Protein AF-A0A612HC17-F1 (afdb_monomer)

Structure (mmCIF, N/CA/C/O backbone):
data_AF-A0A612HC17-F1
#
_entry.id   AF-A0A612HC17-F1
#
loop_
_atom_site.group_PDB
_atom_site.id
_atom_site.type_symbol
_atom_site.label_atom_id
_atom_site.label_alt_id
_atom_site.label_comp_id
_atom_site.label_asym_id
_atom_site.label_entity_id
_atom_site.label_seq_id
_atom_site.pdbx_PDB_ins_code
_atom_site.Cartn_x
_atom_site.Cartn_y
_atom_site.Cartn_z
_atom_site.occupancy
_atom_site.B_iso_or_equiv
_atom_site.auth_seq_id
_atom_site.auth_comp_id
_atom_site.auth_asym_id
_atom_site.auth_atom_id
_atom_site.pdbx_PDB_model_num
ATOM 1 N N . MET A 1 1 ? 20.411 14.617 -37.395 1.00 44.09 1 MET A N 1
ATOM 2 C CA . MET A 1 1 ? 19.979 13.335 -36.798 1.00 44.09 1 MET A CA 1
ATOM 3 C C . MET A 1 1 ? 18.509 13.498 -36.455 1.00 44.09 1 MET A C 1
ATOM 5 O O . MET A 1 1 ? 18.223 14.419 -35.700 1.00 44.09 1 MET A O 1
ATOM 9 N N . PRO A 1 2 ? 17.577 12.758 -37.079 1.00 49.22 2 PRO A N 1
ATOM 10 C CA . PRO A 1 2 ? 16.164 12.936 -36.782 1.00 49.22 2 PRO A CA 1
ATOM 11 C C . PRO A 1 2 ? 15.910 12.457 -35.352 1.00 49.22 2 PRO A C 1
ATOM 13 O O . PRO A 1 2 ? 16.307 11.353 -34.988 1.00 49.22 2 PRO A O 1
ATOM 16 N N . GLU A 1 3 ? 15.297 13.310 -34.535 1.00 48.91 3 GLU A N 1
ATOM 17 C CA . GLU A 1 3 ? 14.850 12.956 -33.193 1.00 48.91 3 GLU A CA 1
ATOM 18 C C . GLU A 1 3 ? 13.749 11.899 -33.317 1.00 48.91 3 GLU A C 1
ATOM 20 O O . GLU A 1 3 ? 12.580 12.207 -33.566 1.00 48.91 3 GLU A O 1
ATOM 25 N N . GLU A 1 4 ? 14.122 10.626 -33.185 1.00 52.91 4 GLU A N 1
ATOM 26 C CA . GLU A 1 4 ? 13.161 9.563 -32.927 1.00 52.91 4 GLU A CA 1
ATOM 27 C C . GLU A 1 4 ? 12.341 9.977 -31.706 1.00 52.91 4 GLU A C 1
ATOM 29 O O . GLU A 1 4 ? 12.854 10.061 -30.588 1.00 52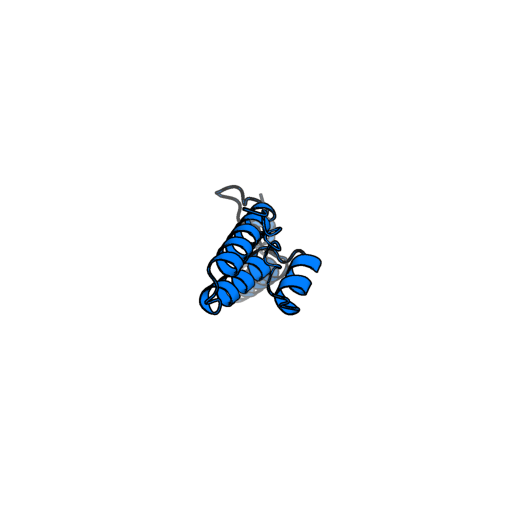.91 4 GLU A O 1
ATOM 34 N N . LYS A 1 5 ? 11.058 10.279 -31.932 1.00 52.81 5 LYS A N 1
ATOM 35 C CA . LYS A 1 5 ? 10.065 10.516 -30.885 1.00 52.81 5 LYS A CA 1
ATOM 36 C C . LYS A 1 5 ? 10.097 9.317 -29.941 1.00 52.81 5 LYS A C 1
ATOM 38 O O . LYS A 1 5 ? 9.451 8.305 -30.215 1.00 52.81 5 LYS A O 1
ATOM 43 N N . ARG A 1 6 ? 10.866 9.420 -28.852 1.00 55.34 6 ARG A N 1
ATOM 44 C CA . ARG A 1 6 ? 10.966 8.398 -27.808 1.00 55.34 6 ARG A CA 1
ATOM 45 C C . ARG A 1 6 ? 9.549 8.117 -27.329 1.00 55.34 6 ARG A C 1
ATOM 47 O O . ARG A 1 6 ? 8.946 8.945 -26.647 1.00 55.34 6 ARG A O 1
ATOM 54 N N . LYS A 1 7 ? 8.983 6.981 -27.747 1.00 60.41 7 LYS A N 1
ATOM 55 C CA . LYS A 1 7 ? 7.682 6.526 -27.258 1.00 60.41 7 LYS A CA 1
ATOM 56 C C . LYS A 1 7 ? 7.836 6.395 -25.753 1.00 60.41 7 LYS A C 1
ATOM 58 O O . LYS A 1 7 ? 8.663 5.616 -25.291 1.00 60.41 7 LYS A O 1
ATOM 63 N N . THR A 1 8 ? 7.093 7.190 -24.992 1.00 60.59 8 THR A N 1
ATOM 64 C CA . THR A 1 8 ? 7.100 7.076 -23.540 1.00 60.59 8 THR A CA 1
ATOM 65 C C . THR A 1 8 ? 6.650 5.659 -23.184 1.00 60.59 8 THR A C 1
ATOM 67 O O . THR A 1 8 ? 5.541 5.271 -23.568 1.00 60.59 8 THR A O 1
ATOM 70 N N . PRO A 1 9 ? 7.490 4.871 -22.490 1.00 68.81 9 PRO A N 1
ATOM 71 C CA . PRO A 1 9 ? 7.119 3.521 -22.110 1.00 68.81 9 PRO A CA 1
ATOM 72 C C . PRO A 1 9 ? 5.860 3.598 -21.256 1.00 68.81 9 PRO A C 1
ATOM 74 O O . PRO A 1 9 ? 5.760 4.413 -20.329 1.00 68.81 9 PRO A O 1
ATOM 77 N N . LYS A 1 10 ? 4.858 2.807 -21.638 1.00 75.75 10 LYS A N 1
ATOM 78 C CA . LYS 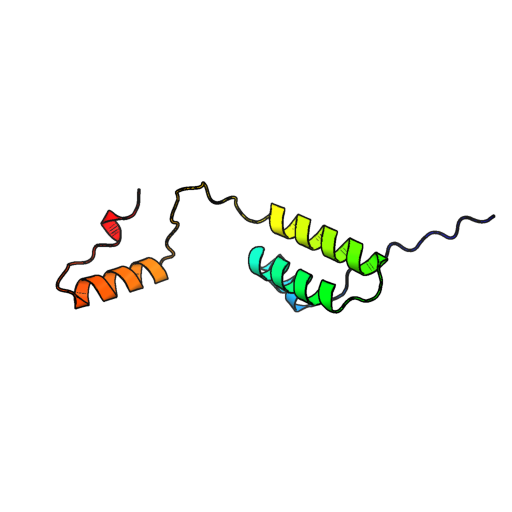A 1 10 ? 3.598 2.714 -20.906 1.00 75.75 10 LYS A CA 1
ATOM 79 C C . LYS A 1 10 ? 3.815 1.856 -19.663 1.00 75.75 10 LYS A C 1
ATOM 81 O O . LYS A 1 10 ? 4.654 0.961 -19.655 1.00 75.75 10 LYS A O 1
ATOM 86 N N . LEU A 1 11 ? 3.043 2.142 -18.617 1.00 77.88 11 LEU A N 1
ATOM 87 C CA . LEU A 1 11 ? 2.990 1.275 -17.444 1.00 77.88 11 LEU A CA 1
ATOM 88 C C . LEU A 1 11 ? 2.543 -0.138 -17.851 1.00 77.88 11 LEU A C 1
ATOM 90 O O . LEU A 1 11 ? 1.686 -0.247 -18.734 1.00 77.88 11 LEU A O 1
ATOM 94 N N . PRO A 1 12 ? 3.056 -1.183 -17.179 1.00 80.00 12 PRO A N 1
ATOM 95 C CA . PRO A 1 12 ? 2.540 -2.536 -17.328 1.00 80.00 12 PRO A CA 1
ATOM 96 C C . PRO A 1 12 ? 1.030 -2.563 -17.091 1.00 80.00 12 PRO A C 1
ATOM 98 O O . PRO A 1 12 ? 0.529 -1.915 -16.164 1.00 80.00 12 PRO A O 1
ATOM 101 N N . ASP A 1 13 ? 0.306 -3.303 -17.926 1.00 79.06 13 ASP A N 1
ATOM 102 C CA . ASP A 1 13 ? -1.139 -3.454 -17.782 1.00 79.06 13 ASP A CA 1
ATOM 103 C C . ASP A 1 13 ? -1.454 -4.569 -16.775 1.00 79.06 13 ASP A C 1
ATOM 105 O O . ASP A 1 13 ? -1.722 -5.713 -17.133 1.00 79.06 13 ASP A O 1
ATOM 109 N N . ASP A 1 14 ? -1.339 -4.251 -15.483 1.00 88.94 14 ASP A N 1
ATOM 110 C CA . ASP A 1 14 ? -1.715 -5.161 -14.398 1.00 88.94 14 ASP A CA 1
ATOM 111 C C . ASP A 1 14 ? -3.118 -4.818 -13.888 1.00 88.94 14 ASP A C 1
ATOM 113 O O . ASP A 1 14 ? -3.324 -3.847 -13.149 1.00 88.94 14 ASP A O 1
ATOM 117 N N . ALA A 1 15 ? -4.093 -5.639 -14.283 1.00 88.44 15 ALA A N 1
ATOM 118 C CA . ALA A 1 15 ? -5.502 -5.445 -13.945 1.00 88.44 15 ALA A CA 1
ATOM 119 C C . ALA A 1 15 ? -5.736 -5.357 -12.428 1.00 88.44 15 ALA A C 1
ATOM 121 O O . ALA A 1 15 ? -6.530 -4.535 -11.969 1.00 88.44 15 ALA A O 1
ATOM 122 N N . MET A 1 16 ? -4.999 -6.140 -11.631 1.00 89.31 16 MET A N 1
ATOM 123 C CA . MET A 1 16 ? -5.134 -6.125 -10.175 1.00 89.31 16 MET A CA 1
ATOM 124 C C . MET A 1 16 ? -4.591 -4.825 -9.570 1.00 89.31 16 MET A C 1
ATOM 126 O O . MET A 1 16 ? -5.225 -4.247 -8.688 1.00 89.31 16 MET A O 1
ATOM 130 N N . ALA A 1 17 ? -3.447 -4.324 -10.039 1.00 88.56 17 ALA A N 1
ATOM 131 C CA . ALA A 1 17 ? -2.903 -3.043 -9.601 1.00 88.56 17 ALA A CA 1
ATOM 132 C C . ALA A 1 17 ? -3.8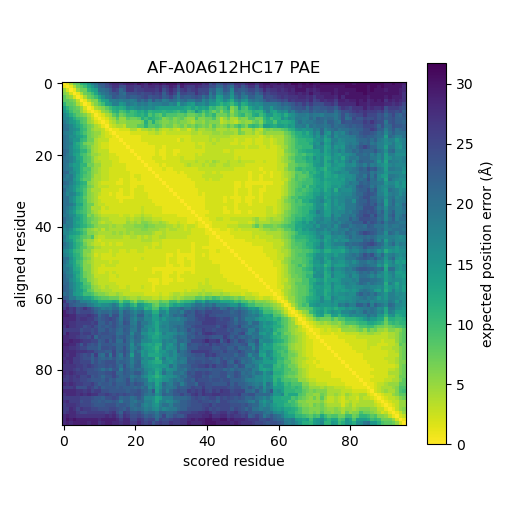82 -1.901 -9.903 1.00 88.56 17 ALA A C 1
ATOM 134 O O . ALA A 1 17 ? -4.161 -1.078 -9.028 1.00 88.56 17 ALA A O 1
ATOM 135 N N . ARG A 1 18 ? -4.470 -1.897 -11.106 1.00 90.50 18 ARG A N 1
ATOM 136 C CA . ARG A 1 18 ? -5.481 -0.913 -11.520 1.00 90.50 18 ARG A CA 1
ATOM 137 C C . ARG A 1 18 ? -6.756 -0.999 -10.693 1.00 90.50 18 ARG A C 1
ATOM 139 O O . ARG A 1 18 ? -7.274 0.030 -10.262 1.00 90.50 18 ARG A O 1
ATOM 146 N N . GLU A 1 19 ? -7.241 -2.203 -10.416 1.00 93.88 19 GLU A N 1
ATOM 147 C CA . GLU A 1 19 ? -8.426 -2.402 -9.585 1.00 93.88 19 GLU A CA 1
ATOM 148 C C . GLU A 1 19 ? -8.193 -1.927 -8.141 1.00 93.88 19 GLU A C 1
ATOM 150 O O . GLU A 1 19 ? -9.053 -1.270 -7.548 1.00 93.88 19 GLU A O 1
ATOM 155 N N . LEU A 1 20 ? -7.015 -2.204 -7.572 1.00 92.94 20 LEU A N 1
ATOM 156 C CA . LEU A 1 20 ? -6.639 -1.734 -6.236 1.00 92.94 20 LEU A CA 1
ATOM 157 C C . LEU A 1 20 ? -6.547 -0.203 -6.174 1.00 92.94 20 LEU A C 1
ATOM 159 O O . LEU A 1 20 ? -6.992 0.387 -5.187 1.00 92.94 20 LEU A O 1
ATOM 163 N N . GLU A 1 21 ? -6.008 0.441 -7.213 1.00 93.00 21 GLU A N 1
ATOM 164 C CA . GLU A 1 21 ? -6.009 1.903 -7.346 1.00 93.00 21 GLU A CA 1
ATOM 165 C C . GLU A 1 21 ? -7.432 2.461 -7.439 1.00 93.00 21 GLU A C 1
ATOM 167 O O . GLU A 1 21 ? -7.773 3.397 -6.719 1.00 93.00 21 GLU A O 1
ATOM 172 N N . HIS A 1 22 ? -8.288 1.861 -8.269 1.00 92.56 22 HIS A N 1
ATOM 173 C CA . HIS A 1 22 ? -9.681 2.276 -8.427 1.00 92.56 22 HIS A CA 1
ATOM 174 C C . HIS A 1 22 ? -10.461 2.177 -7.105 1.00 92.56 22 HIS A C 1
ATOM 176 O O . HIS A 1 22 ? -11.196 3.091 -6.732 1.00 92.56 22 HIS A O 1
ATOM 182 N N . LYS A 1 23 ? -10.235 1.105 -6.336 1.00 92.38 23 LYS A N 1
ATOM 183 C CA . LYS A 1 23 ? -10.811 0.910 -4.994 1.00 92.38 23 LYS A CA 1
ATOM 184 C C . LYS A 1 23 ? -10.136 1.756 -3.904 1.00 92.38 23 LYS A C 1
ATOM 186 O O . LYS A 1 23 ? -10.477 1.605 -2.733 1.00 92.38 23 LYS A O 1
ATOM 191 N N . LYS A 1 24 ? -9.178 2.626 -4.254 1.00 92.12 24 LYS A N 1
ATOM 192 C CA . LYS A 1 24 ? -8.409 3.474 -3.324 1.00 92.12 24 LYS A CA 1
ATOM 193 C C . LYS A 1 24 ? -7.663 2.681 -2.241 1.00 92.12 24 LYS A C 1
ATOM 195 O O . LYS A 1 24 ? -7.362 3.188 -1.161 1.00 92.12 24 LYS A O 1
ATOM 200 N N . LEU A 1 25 ? -7.325 1.421 -2.518 1.00 91.25 25 LEU A N 1
ATOM 201 C CA . LEU A 1 25 ? -6.565 0.547 -1.622 1.00 91.25 25 LEU A CA 1
ATOM 202 C C . LEU A 1 25 ? -5.061 0.800 -1.792 1.00 91.25 25 LEU A C 1
ATOM 204 O O . LEU A 1 25 ? -4.287 -0.101 -2.114 1.00 91.25 25 LEU A O 1
ATOM 208 N N . TRP A 1 26 ? -4.639 2.044 -1.557 1.00 93.38 26 TRP A N 1
ATOM 209 C CA . TRP A 1 26 ? -3.335 2.582 -1.960 1.00 93.38 26 TRP A CA 1
ATOM 210 C C . TRP A 1 26 ? -2.126 1.795 -1.447 1.00 93.38 26 TRP A C 1
ATOM 212 O O . TRP A 1 26 ? -1.190 1.542 -2.201 1.00 93.38 26 TRP A O 1
ATOM 222 N N . ARG A 1 27 ? -2.162 1.331 -0.188 1.00 90.88 27 ARG A N 1
ATOM 223 C CA . ARG A 1 27 ? -1.106 0.470 0.384 1.00 90.88 27 ARG A CA 1
ATOM 224 C C . ARG A 1 27 ? -0.965 -0.843 -0.384 1.00 90.88 27 ARG A C 1
ATOM 226 O O . ARG A 1 27 ? 0.146 -1.262 -0.689 1.00 90.88 27 ARG A O 1
ATOM 233 N N . ARG A 1 28 ? -2.092 -1.481 -0.711 1.00 92.69 28 ARG A N 1
ATOM 234 C CA . ARG A 1 28 ? -2.113 -2.752 -1.447 1.00 92.69 28 ARG A CA 1
ATOM 235 C C . ARG A 1 28 ? -1.698 -2.546 -2.902 1.00 92.69 28 ARG A C 1
ATOM 237 O O . ARG A 1 28 ? -0.920 -3.345 -3.409 1.00 92.69 28 ARG A O 1
ATOM 244 N N . ALA A 1 29 ? -2.149 -1.459 -3.531 1.00 94.12 29 ALA A N 1
ATOM 245 C CA . ALA A 1 29 ? -1.725 -1.072 -4.874 1.00 94.12 29 ALA A CA 1
ATOM 246 C C . ALA A 1 29 ? -0.203 -0.860 -4.946 1.00 94.12 29 ALA A C 1
ATOM 248 O O . ALA A 1 29 ? 0.455 -1.451 -5.795 1.00 94.12 29 ALA A O 1
ATOM 249 N N . ALA A 1 30 ? 0.381 -0.111 -4.002 1.00 93.94 30 ALA A N 1
ATOM 250 C CA . ALA A 1 30 ? 1.829 0.098 -3.935 1.00 93.94 30 ALA A CA 1
ATOM 251 C C . ALA A 1 30 ? 2.603 -1.221 -3.764 1.00 93.94 30 ALA A C 1
ATOM 253 O O . ALA A 1 30 ? 3.615 -1.429 -4.429 1.00 93.94 30 ALA A O 1
ATOM 254 N N . CYS A 1 31 ? 2.121 -2.140 -2.918 1.00 95.06 31 CYS A N 1
ATOM 255 C CA . CYS A 1 31 ? 2.721 -3.472 -2.795 1.00 95.06 31 CYS A CA 1
ATOM 256 C C . CYS A 1 31 ? 2.637 -4.275 -4.101 1.00 95.06 31 CYS A C 1
ATOM 258 O O . CYS A 1 31 ? 3.617 -4.918 -4.471 1.00 95.06 31 CYS A O 1
ATOM 260 N N . ARG A 1 32 ? 1.511 -4.216 -4.827 1.00 95.12 32 ARG A N 1
ATOM 261 C CA . ARG A 1 32 ? 1.385 -4.892 -6.126 1.00 95.12 32 ARG A CA 1
ATOM 262 C C . ARG A 1 32 ? 2.343 -4.303 -7.161 1.00 95.12 32 ARG A C 1
ATOM 264 O O . ARG A 1 32 ? 3.021 -5.062 -7.843 1.00 95.12 32 ARG A O 1
ATOM 271 N N . TRP A 1 33 ? 2.481 -2.981 -7.220 1.00 95.00 33 TRP A N 1
ATOM 272 C CA . TRP A 1 33 ? 3.460 -2.341 -8.098 1.00 95.00 33 TRP A CA 1
ATOM 273 C C . TRP A 1 33 ? 4.908 -2.704 -7.754 1.00 95.00 33 TRP A C 1
ATOM 275 O O . TRP A 1 33 ? 5.702 -2.910 -8.662 1.00 95.00 33 TRP A O 1
ATOM 285 N N . ARG A 1 34 ? 5.259 -2.871 -6.471 1.00 93.94 34 ARG A N 1
ATOM 286 C CA . ARG A 1 34 ? 6.588 -3.386 -6.079 1.00 93.94 34 ARG A CA 1
ATOM 287 C C . ARG A 1 34 ? 6.830 -4.810 -6.564 1.00 93.94 34 ARG A C 1
ATOM 289 O O . ARG A 1 34 ? 7.932 -5.111 -6.998 1.00 93.94 34 ARG A O 1
ATOM 296 N N . TYR A 1 35 ? 5.816 -5.672 -6.510 1.00 94.50 35 TYR A N 1
ATOM 297 C CA . TYR A 1 35 ? 5.924 -7.018 -7.074 1.00 94.50 35 TYR A CA 1
ATOM 298 C C . TYR A 1 35 ? 6.188 -6.967 -8.585 1.00 94.50 35 TYR A C 1
ATOM 300 O O . TYR A 1 35 ? 7.093 -7.635 -9.070 1.00 94.50 35 TYR A O 1
ATOM 308 N N . ILE A 1 36 ? 5.454 -6.123 -9.316 1.00 93.19 36 ILE A N 1
ATOM 309 C CA . ILE A 1 36 ? 5.655 -5.926 -10.760 1.00 93.19 36 ILE A CA 1
ATOM 310 C C . ILE A 1 36 ? 7.065 -5.399 -11.047 1.00 93.19 36 ILE A C 1
ATOM 312 O O . ILE A 1 36 ? 7.715 -5.892 -11.960 1.00 93.19 36 ILE A O 1
ATOM 316 N N . LEU A 1 37 ? 7.559 -4.449 -10.247 1.00 93.94 37 LEU A N 1
ATOM 317 C CA . LEU A 1 37 ? 8.909 -3.897 -10.381 1.00 93.94 37 LEU A CA 1
ATOM 318 C C . LEU A 1 37 ? 9.989 -4.984 -10.316 1.00 93.94 37 LEU A C 1
ATOM 320 O O . LEU A 1 37 ? 10.888 -4.979 -11.144 1.00 93.94 37 LEU A O 1
ATOM 324 N N . VAL A 1 38 ? 9.881 -5.923 -9.369 1.00 93.44 38 VAL A N 1
ATOM 325 C CA . VAL A 1 38 ? 10.835 -7.041 -9.223 1.00 93.44 38 VAL A CA 1
ATOM 326 C C . VAL A 1 38 ? 10.841 -7.949 -10.456 1.00 93.44 38 VAL A C 1
ATOM 328 O O . VAL A 1 38 ? 11.875 -8.511 -10.792 1.00 93.44 38 VAL A O 1
ATOM 331 N N . MET A 1 39 ? 9.702 -8.070 -11.136 1.00 91.31 39 MET A N 1
ATOM 332 C CA . MET A 1 39 ? 9.549 -8.886 -12.344 1.00 91.31 39 MET A CA 1
ATOM 333 C C . MET A 1 39 ? 9.836 -8.107 -13.641 1.00 91.31 39 MET A C 1
ATOM 335 O O . MET A 1 39 ? 9.713 -8.671 -14.725 1.00 91.31 39 MET A O 1
ATOM 339 N N . THR A 1 40 ? 10.154 -6.811 -13.561 1.00 90.62 40 THR A N 1
ATOM 340 C CA . THR A 1 40 ? 10.354 -5.949 -14.733 1.00 90.62 40 THR A CA 1
ATOM 341 C C . THR A 1 40 ? 11.839 -5.854 -15.071 1.00 90.62 40 THR A C 1
ATOM 343 O O . THR A 1 40 ? 12.613 -5.298 -14.299 1.00 90.62 40 THR A O 1
ATOM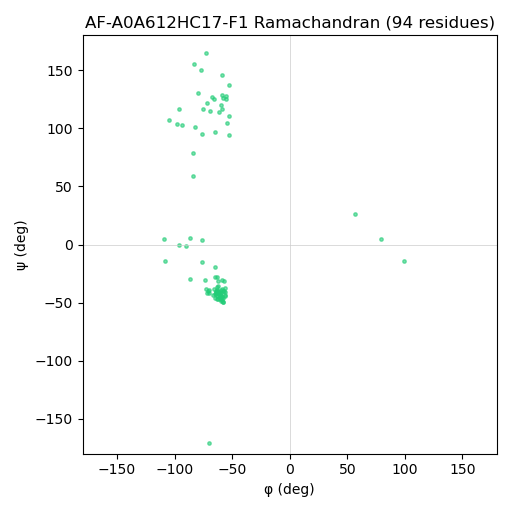 346 N N . GLU A 1 41 ? 12.226 -6.348 -16.247 1.00 89.88 41 GLU A N 1
ATOM 347 C CA . GLU A 1 41 ? 13.613 -6.293 -16.739 1.00 89.88 41 GLU A CA 1
ATOM 348 C C . GLU A 1 41 ? 13.934 -4.977 -17.473 1.00 89.88 41 GLU A C 1
ATOM 350 O O . GLU A 1 41 ? 15.068 -4.503 -17.451 1.00 89.88 41 GLU A O 1
ATOM 355 N N . ASP A 1 42 ? 12.932 -4.357 -18.107 1.00 90.69 42 ASP A N 1
ATOM 356 C CA . ASP A 1 42 ? 13.098 -3.095 -18.833 1.00 90.69 42 ASP A CA 1
ATOM 357 C C . ASP A 1 42 ? 13.223 -1.912 -17.859 1.00 90.69 42 ASP A C 1
ATOM 359 O O . ASP A 1 42 ? 12.282 -1.566 -17.137 1.00 90.69 42 ASP A O 1
ATOM 363 N N . ILE A 1 43 ? 14.385 -1.254 -17.885 1.00 88.19 43 ILE A N 1
ATOM 364 C CA . ILE A 1 43 ? 14.739 -0.123 -17.017 1.00 88.19 43 ILE A CA 1
ATOM 365 C C . ILE A 1 43 ? 13.746 1.039 -17.157 1.00 88.19 43 ILE A C 1
ATOM 367 O O . ILE A 1 43 ? 13.353 1.646 -16.160 1.00 88.19 43 ILE A O 1
ATOM 371 N N . HIS A 1 44 ? 13.285 1.343 -18.369 1.00 88.38 44 HIS A N 1
ATOM 372 C CA . HIS A 1 44 ? 12.366 2.456 -18.585 1.00 88.38 44 HIS A CA 1
ATOM 373 C C . HIS A 1 44 ? 10.949 2.142 -18.091 1.00 88.38 44 HIS A C 1
ATOM 375 O O . HIS A 1 44 ? 10.226 3.036 -17.636 1.00 88.38 44 HIS A O 1
ATOM 381 N N . ILE A 1 45 ? 10.542 0.873 -18.143 1.00 89.25 45 ILE A N 1
ATOM 382 C CA . ILE A 1 45 ? 9.288 0.415 -17.534 1.00 89.25 45 ILE A CA 1
ATOM 383 C C . ILE A 1 45 ? 9.423 0.413 -16.005 1.00 89.25 45 ILE A C 1
ATOM 385 O O . ILE A 1 45 ? 8.519 0.884 -15.310 1.00 89.25 45 ILE A O 1
ATOM 389 N N . ALA A 1 46 ? 10.562 -0.032 -15.473 1.00 91.12 46 ALA A N 1
ATOM 390 C CA . ALA A 1 46 ? 10.853 -0.032 -14.043 1.00 91.12 46 ALA A CA 1
ATOM 391 C C . ALA A 1 46 ? 10.781 1.384 -13.444 1.00 91.12 46 ALA A C 1
ATOM 393 O O . ALA A 1 46 ? 10.105 1.590 -12.434 1.00 91.12 46 ALA A O 1
ATOM 394 N N . GLU A 1 47 ? 11.368 2.389 -14.103 1.00 92.06 47 GLU A N 1
ATOM 395 C CA . GLU A 1 47 ? 11.261 3.800 -13.699 1.00 92.06 47 GLU A CA 1
ATOM 396 C C . GLU A 1 47 ? 9.803 4.269 -13.597 1.00 92.06 47 GLU A C 1
ATOM 398 O O . GLU A 1 47 ? 9.409 4.926 -12.628 1.00 92.06 47 GLU A O 1
ATOM 403 N N . ARG A 1 48 ? 8.963 3.900 -14.571 1.00 91.00 48 ARG A N 1
ATOM 404 C CA . ARG A 1 48 ? 7.530 4.226 -14.551 1.00 91.00 48 ARG A CA 1
ATOM 405 C C . ARG A 1 48 ? 6.807 3.554 -13.393 1.00 91.00 48 ARG A C 1
ATOM 407 O O . ARG A 1 48 ? 5.975 4.191 -12.744 1.00 91.00 48 ARG A O 1
ATOM 414 N N . VAL A 1 49 ? 7.129 2.296 -13.112 1.00 93.06 49 VAL A N 1
ATOM 415 C CA . VAL A 1 49 ? 6.568 1.567 -11.971 1.00 93.06 49 VAL A CA 1
ATOM 416 C C . VAL A 1 49 ? 6.984 2.231 -10.653 1.00 93.06 49 VAL A C 1
ATOM 418 O O . VAL A 1 49 ? 6.128 2.441 -9.796 1.00 93.06 49 VAL A O 1
ATOM 421 N N . VAL A 1 50 ? 8.240 2.666 -10.506 1.00 94.50 50 VAL A N 1
ATOM 422 C CA . VAL A 1 50 ? 8.717 3.422 -9.330 1.00 94.50 50 VAL A CA 1
ATOM 423 C C . VAL A 1 50 ? 7.952 4.735 -9.155 1.00 94.50 50 VAL A C 1
ATOM 425 O O . VAL A 1 50 ? 7.463 5.017 -8.058 1.00 94.50 50 VAL A O 1
ATOM 428 N N . GLN A 1 51 ? 7.768 5.508 -10.230 1.00 94.31 51 GLN A N 1
ATOM 429 C CA . GLN A 1 51 ? 6.948 6.727 -10.200 1.00 94.31 51 GLN A CA 1
ATOM 430 C C . GLN A 1 51 ? 5.514 6.426 -9.744 1.00 94.31 51 GLN A C 1
ATOM 432 O O . GLN A 1 51 ? 4.933 7.180 -8.958 1.00 94.31 51 GLN A O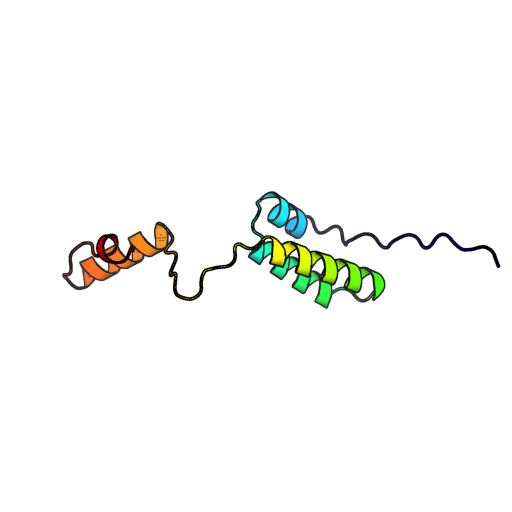 1
ATOM 437 N N . ARG A 1 52 ? 4.941 5.302 -10.191 1.00 93.88 52 ARG A N 1
ATOM 438 C CA . ARG A 1 52 ? 3.590 4.896 -9.796 1.00 93.88 52 ARG A CA 1
ATOM 439 C C . ARG A 1 52 ? 3.511 4.464 -8.334 1.00 93.88 52 ARG A C 1
ATOM 441 O O . ARG A 1 52 ? 2.563 4.852 -7.656 1.00 93.88 52 ARG A O 1
ATOM 448 N N . ILE A 1 53 ? 4.516 3.747 -7.826 1.00 94.44 53 ILE A N 1
ATOM 449 C CA . ILE A 1 53 ? 4.633 3.397 -6.401 1.00 94.44 53 ILE A CA 1
ATOM 450 C C . ILE A 1 53 ? 4.654 4.668 -5.551 1.00 94.44 53 ILE A C 1
ATOM 452 O O . ILE A 1 53 ? 3.872 4.769 -4.604 1.00 94.44 53 ILE A O 1
ATOM 456 N N . ALA A 1 54 ? 5.497 5.641 -5.908 1.00 94.81 54 ALA A N 1
ATOM 457 C CA . ALA A 1 54 ? 5.596 6.911 -5.194 1.00 94.81 54 ALA A CA 1
ATOM 458 C C . ALA A 1 54 ? 4.254 7.660 -5.197 1.00 94.81 54 ALA A C 1
ATOM 460 O O . ALA A 1 54 ? 3.794 8.117 -4.150 1.00 94.81 54 ALA A O 1
ATOM 461 N N . TRP A 1 55 ? 3.575 7.707 -6.347 1.00 94.56 55 TRP A N 1
ATOM 462 C CA . TRP A 1 55 ? 2.245 8.302 -6.450 1.00 94.56 55 TRP A CA 1
ATOM 463 C C . TRP A 1 55 ? 1.226 7.599 -5.543 1.00 94.56 55 TRP A C 1
ATOM 465 O O . TRP A 1 55 ? 0.547 8.265 -4.765 1.00 94.56 55 TRP A O 1
ATOM 475 N N . CYS A 1 56 ? 1.152 6.261 -5.561 1.00 92.81 56 CYS A N 1
ATOM 476 C CA . CYS A 1 56 ? 0.273 5.507 -4.662 1.00 92.81 56 CYS A CA 1
ATOM 477 C C . CYS A 1 56 ? 0.588 5.789 -3.188 1.00 92.81 56 CYS A C 1
ATOM 479 O O . CYS A 1 56 ? -0.331 5.891 -2.380 1.00 92.81 56 CYS A O 1
ATOM 481 N N . GLN A 1 57 ? 1.865 5.927 -2.823 1.00 91.50 57 GLN A N 1
ATOM 482 C CA . GLN A 1 57 ? 2.266 6.227 -1.450 1.00 91.50 57 GLN A CA 1
ATOM 483 C C . GLN A 1 57 ? 1.813 7.614 -0.992 1.00 91.50 57 GLN A C 1
ATOM 485 O O . GLN A 1 57 ? 1.362 7.745 0.143 1.00 91.50 57 GLN A O 1
ATOM 490 N N . GLN A 1 58 ? 1.866 8.617 -1.869 1.00 92.38 58 GLN A N 1
ATOM 491 C CA . GLN A 1 58 ? 1.357 9.962 -1.579 1.00 92.38 58 GLN A CA 1
ATOM 492 C C . GLN A 1 58 ? -0.159 9.979 -1.334 1.00 92.38 58 GLN A C 1
ATOM 494 O O . GLN 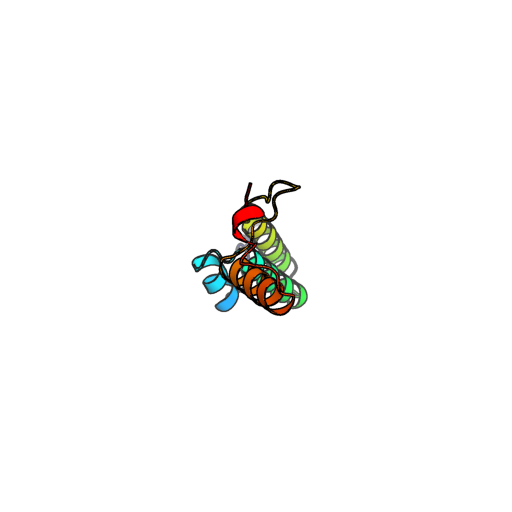A 1 58 ? -0.641 10.816 -0.578 1.00 92.38 58 GLN A O 1
ATOM 499 N N . GLN A 1 59 ? -0.911 9.043 -1.927 1.00 92.06 59 GLN A N 1
ATOM 500 C CA . GLN A 1 59 ? -2.353 8.909 -1.683 1.00 92.06 59 GLN A CA 1
ATOM 501 C C . GLN A 1 59 ? -2.685 8.247 -0.336 1.00 92.06 59 GLN A C 1
ATOM 503 O O . GLN A 1 59 ? -3.836 8.279 0.102 1.00 92.06 59 GLN A O 1
ATOM 508 N N . ILE A 1 60 ? -1.714 7.604 0.325 1.00 87.81 60 ILE A N 1
ATOM 509 C CA . ILE A 1 60 ? -1.938 6.985 1.631 1.00 87.81 60 ILE A CA 1
ATOM 510 C C . ILE A 1 60 ? -2.089 8.109 2.662 1.00 87.81 60 ILE A C 1
ATOM 512 O O . ILE A 1 60 ? -1.139 8.869 2.856 1.00 87.81 60 ILE A O 1
ATOM 516 N N . PRO A 1 61 ? -3.221 8.186 3.388 1.00 81.31 61 PRO A N 1
ATOM 517 C CA . PRO A 1 61 ? -3.367 9.150 4.467 1.00 81.31 61 PRO A CA 1
ATOM 518 C C . PRO A 1 61 ? -2.221 8.980 5.464 1.00 81.31 61 PRO A C 1
ATOM 520 O O . PRO A 1 61 ? -1.989 7.872 5.972 1.00 81.31 61 PRO A O 1
ATOM 523 N N . GLN A 1 62 ? -1.495 10.067 5.725 1.00 74.06 62 GLN A N 1
ATOM 524 C CA . GLN A 1 62 ? -0.457 10.078 6.745 1.00 74.06 62 GLN A CA 1
ATOM 525 C C . GLN A 1 62 ? -1.130 9.789 8.089 1.00 74.06 62 GLN A C 1
ATOM 527 O O . GLN A 1 62 ? -1.968 10.559 8.558 1.00 74.06 62 GLN A O 1
ATOM 532 N N . LYS A 1 63 ? -0.808 8.640 8.696 1.00 67.88 63 LYS A N 1
ATOM 533 C CA . LYS A 1 63 ? -1.196 8.398 10.086 1.00 67.88 63 LYS A CA 1
ATOM 534 C C . LYS A 1 63 ? -0.425 9.407 10.925 1.00 67.88 63 LYS A C 1
ATOM 536 O O . LYS A 1 63 ? 0.801 9.452 10.825 1.00 67.88 63 LYS A O 1
ATOM 541 N N . ARG A 1 64 ? -1.124 10.195 11.742 1.00 63.94 64 ARG A N 1
ATOM 542 C CA . ARG A 1 64 ? -0.453 10.985 12.773 1.00 63.94 64 ARG A CA 1
ATOM 543 C C . ARG A 1 64 ? 0.3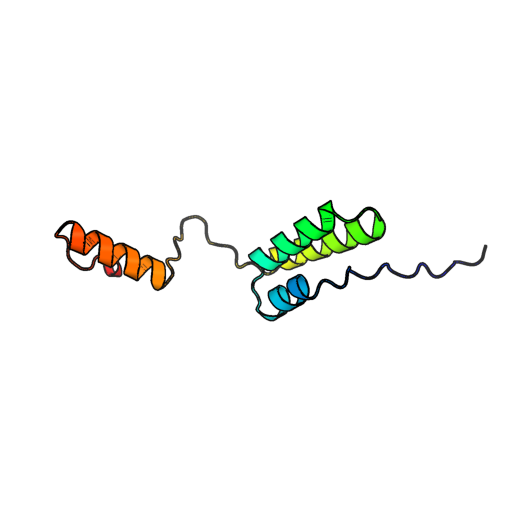14 10.002 13.669 1.00 63.94 64 ARG A C 1
ATOM 545 O O . ARG A 1 64 ? -0.289 9.015 14.109 1.00 63.94 64 ARG A O 1
ATOM 552 N N . PRO A 1 65 ? 1.629 10.185 13.876 1.00 56.84 65 PRO A N 1
ATOM 553 C CA . PRO A 1 65 ? 2.362 9.363 14.828 1.00 56.84 65 PRO A CA 1
ATOM 554 C C . PRO A 1 65 ? 1.663 9.468 16.191 1.00 56.84 65 PRO A C 1
ATOM 556 O O . PRO A 1 65 ? 1.340 10.566 16.633 1.00 56.84 65 PRO A O 1
ATOM 559 N N . GLY A 1 66 ? 1.348 8.321 16.796 1.00 62.59 66 GLY A N 1
ATOM 560 C CA . GLY A 1 66 ? 0.589 8.231 18.050 1.00 62.59 66 GLY A CA 1
ATOM 561 C C . GLY A 1 66 ? -0.903 7.908 17.908 1.00 62.59 66 GLY A C 1
ATOM 562 O O . GLY A 1 66 ? -1.511 7.497 18.888 1.00 62.59 66 GLY A O 1
ATOM 563 N N . THR A 1 67 ? -1.509 7.997 16.717 1.00 63.09 67 THR A N 1
ATOM 564 C CA . THR A 1 67 ? -2.943 7.688 16.561 1.00 63.09 67 THR A CA 1
ATOM 565 C C . THR A 1 67 ? -3.166 6.232 16.141 1.00 63.09 67 THR A C 1
ATOM 567 O O . THR A 1 67 ? -3.003 5.857 14.970 1.00 63.09 67 THR A O 1
ATOM 570 N N . LEU A 1 68 ? -3.572 5.394 17.097 1.00 67.88 68 LEU A N 1
ATOM 571 C CA . LEU A 1 68 ? -4.062 4.044 16.833 1.00 67.88 68 LEU A CA 1
ATOM 572 C C . LEU A 1 68 ? -5.498 4.119 16.294 1.00 67.88 68 LEU A C 1
ATOM 574 O O . LEU A 1 68 ? -6.462 4.184 17.044 1.00 67.88 68 LEU A O 1
ATOM 578 N N . VAL A 1 69 ? -5.648 4.102 14.970 1.00 69.62 69 VAL A N 1
ATOM 579 C CA . VAL A 1 69 ? -6.974 3.983 14.343 1.00 69.62 69 VAL A CA 1
ATOM 580 C C . VAL A 1 69 ? -7.375 2.510 14.323 1.00 69.62 69 VAL A C 1
ATOM 582 O O . VAL A 1 69 ? -6.886 1.750 13.483 1.00 69.62 69 VAL A O 1
ATOM 585 N N . LEU A 1 70 ? -8.240 2.122 15.257 1.00 76.75 70 LEU A N 1
ATOM 586 C CA . LEU A 1 70 ? -8.848 0.795 15.326 1.00 76.75 70 LEU A CA 1
ATOM 587 C C . LEU A 1 70 ? -10.017 0.703 14.337 1.00 76.75 70 LEU A C 1
ATOM 589 O O . LEU A 1 70 ? -10.886 1.574 14.301 1.00 76.75 70 LEU A O 1
ATOM 593 N N . SER A 1 71 ? -10.054 -0.351 13.522 1.00 79.75 71 SER A N 1
ATOM 594 C CA . SER A 1 71 ? -11.229 -0.651 12.701 1.00 79.75 71 SER A CA 1
ATOM 595 C C . SER A 1 71 ? -12.375 -1.190 13.561 1.00 79.75 71 SER A C 1
ATOM 597 O O . SER A 1 71 ? -12.172 -1.667 14.677 1.00 79.75 71 SER A O 1
ATOM 599 N N . ALA A 1 72 ? -13.596 -1.208 13.018 1.00 81.56 72 ALA A N 1
ATOM 600 C CA . ALA A 1 72 ? -14.741 -1.815 13.701 1.00 81.56 72 ALA A CA 1
ATOM 601 C C . ALA A 1 72 ? -14.508 -3.297 14.063 1.00 81.56 72 ALA A C 1
ATOM 603 O O . ALA A 1 72 ? -15.019 -3.772 15.076 1.00 81.56 72 ALA A O 1
ATOM 604 N N . ASN A 1 73 ? -13.725 -4.028 13.262 1.00 85.81 73 ASN A N 1
ATOM 605 C CA . ASN A 1 73 ? -13.359 -5.409 13.572 1.00 85.81 73 ASN A CA 1
ATOM 606 C C . ASN A 1 73 ? -12.347 -5.497 14.713 1.00 85.81 73 ASN A C 1
ATOM 608 O O . ASN A 1 73 ? -12.487 -6.377 15.561 1.00 85.81 73 ASN A O 1
ATOM 612 N N . ASP A 1 74 ? -11.382 -4.579 14.767 1.00 84.62 74 ASP A N 1
ATOM 613 C CA . ASP A 1 74 ? -10.412 -4.528 15.863 1.00 84.62 74 ASP A CA 1
ATOM 614 C C . ASP A 1 74 ? -11.129 -4.244 17.190 1.00 84.62 74 ASP A C 1
ATOM 616 O O . ASP A 1 74 ? -10.916 -4.954 18.169 1.00 84.62 74 ASP A O 1
ATOM 620 N N . LEU A 1 75 ? -12.074 -3.294 17.197 1.00 86.62 75 LEU A N 1
ATOM 621 C CA . LEU A 1 75 ? -12.905 -2.986 18.368 1.00 86.62 75 LEU A CA 1
ATOM 622 C C . LEU A 1 75 ? -13.722 -4.205 18.830 1.00 86.62 75 LEU A C 1
ATOM 624 O O . LEU A 1 75 ? -13.735 -4.534 20.015 1.00 86.62 75 LEU A O 1
ATOM 628 N N . ARG A 1 76 ? -14.355 -4.934 17.896 1.00 88.31 76 ARG A N 1
ATOM 629 C CA . ARG A 1 76 ? -15.097 -6.172 18.209 1.00 88.31 76 ARG A CA 1
ATOM 630 C C . ARG A 1 76 ? -14.195 -7.255 18.787 1.00 88.31 76 ARG A C 1
ATOM 632 O O . ARG A 1 76 ? -14.619 -7.983 19.684 1.00 88.31 76 ARG A O 1
ATOM 639 N N . HIS A 1 77 ? -12.985 -7.393 18.251 1.00 90.25 77 HIS A N 1
ATOM 640 C CA . HIS A 1 77 ? -12.019 -8.365 18.741 1.00 90.25 77 HIS A CA 1
ATOM 641 C C . HIS A 1 77 ? -11.581 -8.027 20.169 1.00 90.25 77 HIS A C 1
ATOM 643 O O . HIS A 1 77 ? -11.626 -8.899 21.034 1.00 90.25 77 HIS A O 1
ATOM 649 N N . ILE A 1 78 ? -11.255 -6.760 20.433 1.00 88.88 78 ILE A N 1
ATOM 650 C CA . ILE A 1 78 ? -10.887 -6.265 21.766 1.00 88.88 78 ILE A CA 1
ATOM 651 C C . ILE A 1 78 ? -12.011 -6.533 22.772 1.00 88.88 78 ILE A C 1
ATOM 653 O O . ILE A 1 78 ? -11.764 -7.139 23.812 1.00 88.88 78 ILE A O 1
ATOM 657 N N . ASP A 1 79 ? -13.257 -6.176 22.447 1.00 90.94 79 ASP A N 1
ATOM 658 C CA . ASP A 1 79 ? -14.399 -6.433 23.332 1.00 90.94 79 ASP A CA 1
ATOM 659 C C . ASP A 1 79 ? -14.650 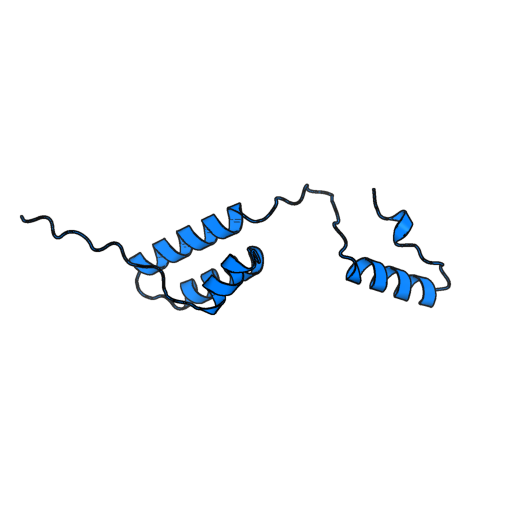-7.930 23.556 1.00 90.94 79 ASP A C 1
ATOM 661 O O . ASP A 1 79 ? -15.034 -8.340 24.652 1.00 90.94 79 ASP A O 1
ATOM 665 N N . LYS A 1 80 ? -14.441 -8.771 22.535 1.00 94.19 80 LYS A N 1
ATOM 666 C CA . LYS A 1 80 ? -14.555 -10.229 22.679 1.00 94.19 80 LYS A CA 1
ATOM 667 C C . LYS A 1 80 ? -13.525 -10.763 23.675 1.00 94.19 80 LYS A C 1
ATOM 669 O O . LYS A 1 80 ? -13.885 -11.561 24.537 1.00 94.19 80 LYS A O 1
ATOM 674 N N . VAL A 1 81 ? -12.270 -10.333 23.553 1.00 92.75 81 VAL A N 1
ATOM 675 C CA . VAL A 1 81 ? -11.183 -10.755 24.445 1.00 92.75 81 VAL A CA 1
ATOM 676 C C . VAL A 1 81 ? -11.416 -10.236 25.864 1.00 92.75 81 VAL A C 1
ATOM 678 O O . VAL A 1 81 ? -11.308 -11.007 26.812 1.00 92.75 81 VAL A O 1
ATOM 681 N N . ALA A 1 82 ? -11.822 -8.975 26.020 1.00 91.12 82 ALA A N 1
ATOM 682 C CA . ALA A 1 82 ? -12.116 -8.386 27.324 1.00 91.12 82 ALA A CA 1
ATOM 683 C C . ALA A 1 82 ? -13.209 -9.161 28.075 1.00 91.12 82 ALA A C 1
ATOM 685 O O . ALA A 1 82 ? -13.010 -9.527 29.233 1.00 91.12 82 ALA A O 1
ATOM 686 N N . ARG A 1 83 ? -14.309 -9.515 27.393 1.00 93.00 83 ARG A N 1
ATOM 687 C CA . ARG A 1 83 ? -15.373 -10.356 27.971 1.00 93.00 83 ARG A CA 1
ATOM 688 C C . ARG A 1 83 ? -14.876 -11.728 28.408 1.00 93.00 83 ARG A C 1
ATOM 690 O O . ARG A 1 83 ? -15.291 -12.210 29.456 1.00 93.00 83 ARG A O 1
ATOM 697 N N . ALA A 1 84 ? -13.986 -12.349 27.635 1.00 93.44 84 ALA A N 1
ATOM 698 C CA . ALA A 1 84 ? -13.408 -13.644 27.993 1.00 93.44 84 ALA A CA 1
ATOM 699 C C . ALA A 1 84 ? -12.538 -13.575 29.261 1.00 93.44 84 ALA A C 1
ATOM 701 O O . ALA A 1 84 ? -12.443 -14.555 29.990 1.00 93.44 84 ALA A O 1
ATOM 702 N N . LEU A 1 85 ? -11.944 -12.413 29.542 1.00 93.69 85 LEU A N 1
ATOM 703 C CA . LEU A 1 85 ? -11.146 -12.151 30.742 1.00 93.69 85 LEU A CA 1
ATOM 704 C C . LEU A 1 85 ? -11.989 -11.682 31.944 1.00 93.69 85 LEU A C 1
ATOM 706 O O . LEU A 1 85 ? -11.433 -11.318 32.975 1.00 93.69 85 LEU A O 1
ATOM 710 N N . GLY A 1 86 ? -13.322 -11.668 31.825 1.00 91.50 86 GLY A N 1
ATOM 711 C CA . GLY A 1 86 ? -14.226 -11.183 32.873 1.00 91.50 86 GLY A CA 1
ATOM 712 C C . GLY A 1 86 ? -14.345 -9.657 32.942 1.00 91.50 86 GLY A C 1
ATOM 713 O O . GLY A 1 86 ? -15.026 -9.130 33.820 1.00 91.50 86 GLY A O 1
ATOM 714 N N . CYS A 1 87 ? -13.725 -8.931 32.011 1.00 82.44 87 CYS A N 1
ATOM 715 C CA . CYS A 1 87 ? -13.928 -7.497 31.851 1.00 82.44 87 CYS A CA 1
ATOM 716 C C . CYS A 1 87 ? -15.186 -7.216 31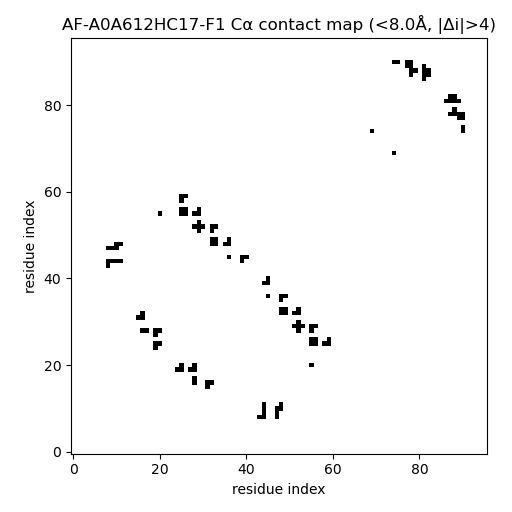.005 1.00 82.44 87 CYS A C 1
ATOM 718 O O . CYS A 1 87 ? -15.611 -8.028 30.186 1.00 82.44 87 CYS A O 1
ATOM 720 N N . GLY A 1 88 ? -15.801 -6.042 31.173 1.00 85.25 88 GLY A N 1
ATOM 721 C CA . GLY A 1 88 ? -16.886 -5.584 30.293 1.00 85.25 88 GLY A CA 1
ATOM 722 C C . GLY A 1 88 ? -16.404 -5.227 28.877 1.00 85.25 88 GLY A C 1
ATOM 723 O O . GLY A 1 88 ? -15.253 -5.453 28.516 1.00 85.25 88 GLY A O 1
ATOM 724 N N . ALA A 1 89 ? -17.277 -4.625 28.062 1.00 84.62 89 ALA A N 1
ATOM 725 C CA . ALA A 1 89 ? -16.855 -4.018 26.796 1.00 84.62 89 ALA A CA 1
ATOM 726 C C . ALA A 1 89 ? -15.997 -2.772 27.082 1.00 84.62 89 ALA A C 1
ATOM 728 O O . ALA A 1 89 ? -16.488 -1.800 27.664 1.00 84.62 89 ALA A O 1
ATOM 729 N N . ILE A 1 90 ? -14.721 -2.816 26.699 1.00 84.81 90 ILE A N 1
ATOM 730 C CA . ILE A 1 90 ? -13.725 -1.784 27.026 1.00 84.81 90 ILE A CA 1
ATOM 731 C C . ILE A 1 90 ? -13.328 -0.932 25.823 1.00 84.81 90 ILE A C 1
ATOM 733 O O . ILE A 1 90 ? -12.755 0.138 26.012 1.00 84.81 90 ILE A O 1
ATOM 737 N N . ALA A 1 91 ? -13.658 -1.357 24.600 1.00 79.88 91 ALA A N 1
ATOM 738 C CA . ALA A 1 91 ? -13.220 -0.685 23.379 1.00 79.88 91 ALA A CA 1
ATOM 739 C C . ALA A 1 91 ? -13.680 0.785 23.310 1.00 79.88 91 ALA A C 1
ATOM 741 O O . ALA A 1 91 ? -12.968 1.635 22.784 1.00 79.88 91 ALA A O 1
ATOM 742 N N . ARG A 1 92 ? -14.831 1.110 23.919 1.00 74.81 92 ARG A N 1
ATOM 743 C CA . ARG A 1 92 ? -15.357 2.484 24.022 1.00 74.81 92 ARG A CA 1
ATOM 744 C C . ARG A 1 92 ? -14.491 3.443 24.852 1.00 74.81 92 ARG A C 1
ATOM 746 O O . ARG A 1 92 ? -14.674 4.645 24.744 1.00 74.81 92 ARG A O 1
ATOM 753 N N . HIS A 1 93 ? -13.602 2.923 25.699 1.00 73.75 93 HIS A N 1
ATOM 754 C CA . HIS A 1 93 ? -12.733 3.713 26.580 1.00 73.75 93 HIS A CA 1
ATOM 755 C C . HIS A 1 93 ? -11.333 3.943 25.988 1.00 73.75 93 HIS A C 1
ATOM 757 O O . HIS A 1 93 ? -10.498 4.565 26.630 1.00 73.75 93 HIS A O 1
ATOM 763 N N . TRP A 1 94 ? -11.071 3.408 24.793 1.00 65.88 94 TRP A N 1
ATOM 764 C CA . TRP A 1 94 ? -9.768 3.439 24.118 1.00 65.88 94 TRP A CA 1
ATOM 765 C C . TRP A 1 94 ? -9.747 4.370 22.895 1.00 65.88 94 TRP A C 1
ATOM 767 O O . TRP A 1 94 ? -8.765 4.395 22.156 1.00 65.88 94 TRP A O 1
ATOM 777 N N . ILE A 1 95 ? -10.837 5.101 22.654 1.00 55.56 95 ILE A N 1
ATOM 778 C CA . ILE A 1 95 ? -10.959 6.074 21.568 1.00 55.56 95 ILE A CA 1
ATOM 779 C C . ILE A 1 95 ? -10.853 7.465 22.204 1.00 55.56 95 ILE A C 1
ATOM 781 O O . ILE A 1 95 ? -11.780 7.877 22.899 1.00 55.56 95 ILE A O 1
ATOM 785 N N . GLU A 1 96 ? -9.721 8.140 21.990 1.00 46.78 96 GLU A N 1
ATOM 786 C CA . GLU A 1 96 ? -9.587 9.603 22.124 1.00 46.78 96 GLU A CA 1
ATOM 787 C C . GLU A 1 96 ? -9.959 10.295 20.808 1.00 46.78 96 GLU A C 1
ATOM 789 O O . GLU A 1 96 ? -9.531 9.803 19.732 1.00 46.78 96 GLU A O 1
#

Foldseek 3Di:
DDPPPPDQDDADPDVVLVVCVVVLVLVVSLVVLVVVLVVDPDPSNNVVSVVVSVVSVVSPPDDDVPDDDADPVNLVVQQVVCVVVVHHSCSVVVHD

Solvent-accessible surface area (backbone atoms only — not comparable to full-atom values): 5791 Å² total; per-residue (Å²): 130,85,80,74,79,76,75,76,69,63,69,82,90,47,67,66,41,53,49,26,49,73,69,63,38,26,70,61,20,27,53,45,36,52,55,51,38,76,74,43,83,51,65,67,43,32,53,48,36,51,54,48,30,54,52,28,54,71,68,42,79,80,72,59,88,89,64,83,82,72,50,75,64,52,40,51,50,50,24,53,53,31,44,75,73,75,40,64,80,51,48,83,79,72,67,133

Secondary structure (DSSP, 8-state):
------PPPPPP--HHHHHHHHTT-HHHHHHHHHHHHHT---HHHHHHHHHHHHHHHHTS--PPTT-----HHHHHHHHHHHHHTT----GGGS--

Organism: Salmonella enterica I (NCBI:txid59201)

InterPro domains:
  IPR024684 Transcriptional activator PerC/bacteriophage SfV Orf40 [PF06069] (14-88)

Mean predicted aligned error: 12.3 Å

pLDDT: mean 83.14, std 13.66, range [44.09, 95.12]

Radius of gyration: 21.36 Å; Cα contacts (8 Å, |Δi|>4): 67; chains: 1; bounding box: 37×27×70 Å

Sequence (96 aa):
MPEEKRKTPKLPDDAMARELEHKKLWRRAACRWRYILVMTEDIHIAERVVQRIAWCQQQIPQKRPGTLVLSANDLRHIDKVARALGCGAIARHWIE